Protein AF-A0A7D5MJC1-F1 (afdb_monomer)

Foldseek 3Di:
DDLLVLLVDDLDPVSLVVLLVVCPDPVSLVVLVCCLVPNDPSSVVSSVSSNVVNCVVPVPD

Radius of gyration: 10.27 Å; Cα contacts (8 Å, |Δi|>4): 53; chains: 1; bounding box: 24×20×25 Å

pLDDT: mean 90.57, std 7.28, range [58.25, 95.88]

Structure (mmCIF, N/CA/C/O backbone):
data_AF-A0A7D5MJC1-F1
#
_entry.id   AF-A0A7D5MJC1-F1
#
loop_
_atom_site.group_PDB
_atom_site.id
_atom_site.type_symbol
_atom_site.label_atom_id
_atom_site.label_alt_id
_atom_site.label_comp_id
_atom_site.label_asym_id
_atom_site.label_entity_id
_atom_site.label_seq_id
_atom_site.pdbx_PDB_ins_code
_atom_site.Cartn_x
_atom_site.Cartn_y
_atom_site.Cartn_z
_atom_site.occupancy
_atom_site.B_iso_or_equiv
_atom_site.auth_seq_id
_atom_site.auth_comp_id
_atom_site.auth_asym_id
_atom_site.auth_atom_id
_atom_site.pdbx_PDB_model_num
ATOM 1 N N . MET A 1 1 ? -5.396 13.406 -6.478 1.00 58.25 1 MET A N 1
ATOM 2 C CA . MET A 1 1 ? -4.248 12.522 -6.785 1.00 58.25 1 MET A CA 1
ATOM 3 C C . MET A 1 1 ? -4.775 11.121 -6.999 1.00 58.25 1 MET A C 1
ATOM 5 O O . MET A 1 1 ? -5.592 10.692 -6.187 1.00 58.25 1 MET A O 1
ATOM 9 N N . LYS A 1 2 ? -4.351 10.441 -8.069 1.00 84.75 2 LYS A N 1
ATOM 10 C CA . LYS A 1 2 ? -4.722 9.037 -8.307 1.00 84.75 2 LYS A CA 1
ATOM 11 C C . LYS A 1 2 ? -3.708 8.124 -7.610 1.00 84.75 2 LYS A C 1
ATOM 13 O O . LYS A 1 2 ? -2.509 8.387 -7.683 1.00 84.75 2 LYS A O 1
ATOM 18 N N . LEU A 1 3 ? -4.156 7.055 -6.948 1.00 89.94 3 LEU A N 1
ATOM 19 C CA . LEU A 1 3 ? -3.282 6.145 -6.192 1.00 89.94 3 LEU A CA 1
ATOM 20 C C . LEU A 1 3 ? -2.123 5.588 -7.040 1.00 89.94 3 LEU A C 1
ATOM 22 O O . LEU A 1 3 ? -0.981 5.518 -6.587 1.00 89.94 3 LEU A O 1
ATOM 26 N N . VAL A 1 4 ? -2.396 5.270 -8.305 1.00 90.00 4 VAL A N 1
ATOM 27 C CA . VAL A 1 4 ? -1.396 4.771 -9.262 1.00 90.00 4 VAL A CA 1
ATOM 28 C C . VAL A 1 4 ? -0.265 5.780 -9.499 1.00 90.00 4 VAL A C 1
ATOM 30 O O . VAL A 1 4 ? 0.894 5.386 -9.602 1.00 90.00 4 VAL A O 1
ATOM 33 N N . GLU A 1 5 ? -0.558 7.084 -9.514 1.00 91.12 5 GLU A N 1
ATOM 34 C CA . GLU A 1 5 ? 0.461 8.135 -9.654 1.00 91.12 5 GLU A CA 1
ATOM 35 C C . GLU A 1 5 ? 1.372 8.188 -8.423 1.00 91.12 5 GLU A C 1
ATOM 37 O O . GLU A 1 5 ? 2.579 8.391 -8.553 1.00 91.12 5 GLU A O 1
ATOM 42 N N . LEU A 1 6 ? 0.820 7.962 -7.224 1.00 91.06 6 LEU A N 1
ATOM 43 C CA . LEU A 1 6 ? 1.609 7.885 -5.993 1.00 91.06 6 LEU A CA 1
ATOM 44 C C . LEU A 1 6 ? 2.522 6.655 -5.988 1.00 91.06 6 LEU A C 1
ATOM 46 O O . LEU A 1 6 ? 3.671 6.750 -5.556 1.00 91.06 6 LEU A O 1
ATOM 50 N N . LEU A 1 7 ? 2.040 5.525 -6.503 1.00 92.31 7 LEU A N 1
ATOM 51 C CA . LEU A 1 7 ? 2.817 4.289 -6.631 1.00 92.31 7 LEU A CA 1
ATOM 52 C C . LEU A 1 7 ? 3.874 4.368 -7.744 1.00 92.31 7 LEU A C 1
ATOM 54 O O . LEU A 1 7 ? 4.905 3.699 -7.674 1.00 92.31 7 LEU A O 1
ATOM 58 N N . ALA A 1 8 ? 3.667 5.204 -8.762 1.00 92.50 8 ALA A N 1
ATOM 59 C CA . ALA A 1 8 ? 4.632 5.424 -9.838 1.00 92.50 8 ALA A CA 1
ATOM 60 C C . ALA A 1 8 ? 5.870 6.235 -9.396 1.00 92.50 8 ALA A C 1
ATOM 62 O O . ALA A 1 8 ? 6.920 6.141 -10.039 1.00 92.50 8 ALA A O 1
ATOM 63 N N . GLN A 1 9 ? 5.787 6.967 -8.282 1.00 90.00 9 GLN A N 1
ATOM 64 C CA . GLN A 1 9 ? 6.890 7.763 -7.731 1.00 90.00 9 GLN A CA 1
ATOM 65 C C . GLN A 1 9 ? 7.986 6.900 -7.074 1.00 90.00 9 GLN A C 1
ATOM 67 O O . GLN A 1 9 ? 7.903 5.671 -7.003 1.00 90.00 9 GLN A O 1
ATOM 72 N N . ALA A 1 10 ? 9.056 7.556 -6.616 1.00 84.88 10 ALA A N 1
ATOM 73 C CA . ALA A 1 10 ? 10.181 6.902 -5.956 1.00 84.88 10 ALA A CA 1
ATOM 74 C C . ALA A 1 10 ? 9.748 6.148 -4.682 1.00 84.88 10 ALA A C 1
ATOM 76 O O . ALA A 1 10 ? 9.017 6.678 -3.843 1.00 84.88 10 ALA A O 1
ATOM 77 N N . GLN A 1 11 ? 10.254 4.923 -4.516 1.00 84.94 11 GLN A N 1
ATOM 78 C CA . GLN A 1 11 ? 10.049 4.073 -3.339 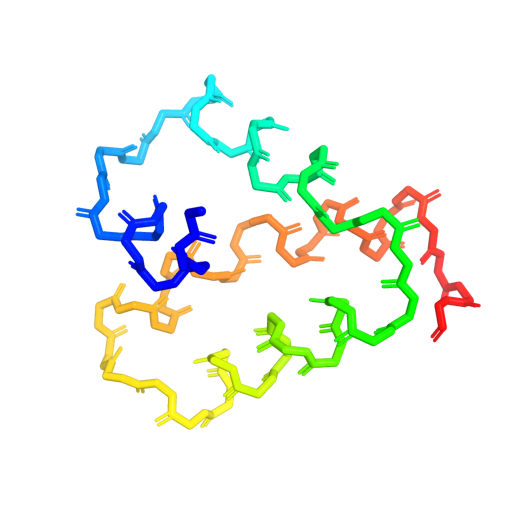1.00 84.94 11 GLN A CA 1
ATOM 79 C C . GLN A 1 11 ? 10.857 4.605 -2.147 1.00 84.94 11 GLN A C 1
ATOM 81 O O . GLN A 1 11 ? 11.962 4.157 -1.858 1.00 84.94 11 GLN A O 1
ATOM 86 N N . THR A 1 12 ? 10.305 5.606 -1.466 1.00 93.62 12 THR A N 1
ATOM 87 C CA . THR A 1 12 ? 10.880 6.203 -0.253 1.00 93.62 12 THR A CA 1
ATOM 88 C C . THR A 1 12 ? 9.925 6.031 0.923 1.00 93.62 12 THR A C 1
ATOM 90 O O . THR A 1 12 ? 8.715 5.891 0.731 1.00 93.62 12 THR A O 1
ATOM 93 N N . LYS A 1 13 ? 10.444 6.106 2.158 1.00 92.81 13 LYS A N 1
ATOM 94 C CA . LYS A 1 13 ? 9.605 6.083 3.372 1.00 92.81 13 LYS A CA 1
ATOM 95 C C . LYS A 1 13 ? 8.554 7.200 3.351 1.00 92.81 13 LYS A C 1
ATOM 97 O O . LYS A 1 13 ? 7.390 6.939 3.622 1.00 92.81 13 LYS A O 1
ATOM 102 N N . ALA A 1 14 ? 8.943 8.405 2.925 1.00 93.25 14 ALA A N 1
ATOM 103 C CA . ALA A 1 14 ? 8.029 9.539 2.798 1.00 93.25 14 ALA A CA 1
ATOM 104 C C . ALA A 1 14 ? 6.887 9.263 1.805 1.00 93.25 14 ALA A C 1
ATOM 106 O O . ALA A 1 14 ? 5.740 9.617 2.067 1.00 93.25 14 ALA A O 1
ATOM 107 N N . GLN A 1 15 ? 7.177 8.603 0.678 1.00 91.50 15 GLN A N 1
ATOM 108 C CA . GLN A 1 15 ? 6.150 8.248 -0.301 1.00 91.50 15 GLN A CA 1
ATOM 109 C C . GLN A 1 15 ? 5.220 7.145 0.207 1.00 91.50 15 GLN A C 1
ATOM 111 O O . GLN A 1 15 ? 4.004 7.246 0.045 1.00 91.50 15 GLN A O 1
ATOM 116 N N . ARG A 1 16 ? 5.773 6.123 0.870 1.00 93.69 16 ARG A N 1
ATOM 117 C CA . ARG A 1 16 ? 4.982 5.097 1.557 1.00 93.69 16 ARG A CA 1
ATOM 118 C C . ARG A 1 16 ? 4.024 5.740 2.561 1.00 93.69 16 ARG A C 1
ATOM 120 O O . ARG A 1 16 ? 2.838 5.430 2.543 1.00 93.69 16 ARG A O 1
ATOM 127 N N . ASP A 1 17 ? 4.514 6.657 3.392 1.00 93.06 17 ASP A N 1
ATOM 128 C CA . ASP A 1 17 ? 3.702 7.314 4.422 1.00 93.06 17 ASP A CA 1
ATOM 129 C C . ASP A 1 17 ? 2.582 8.167 3.818 1.00 93.06 17 ASP A C 1
ATOM 131 O O . ASP A 1 17 ? 1.465 8.155 4.333 1.00 93.06 17 ASP A O 1
ATOM 135 N N . LYS A 1 18 ? 2.825 8.818 2.671 1.00 93.38 18 LYS A N 1
ATOM 136 C CA . LYS A 1 18 ? 1.767 9.489 1.898 1.00 93.38 18 LYS A CA 1
ATOM 137 C C . LYS A 1 18 ? 0.695 8.519 1.407 1.00 93.38 18 LYS A C 1
ATOM 139 O O . LYS A 1 18 ? -0.482 8.858 1.462 1.00 93.38 18 LYS A O 1
ATOM 144 N N . ILE A 1 19 ? 1.076 7.331 0.932 1.00 93.75 19 ILE A N 1
ATOM 145 C CA . ILE A 1 19 ? 0.113 6.317 0.473 1.00 93.75 19 ILE A CA 1
ATOM 146 C C . ILE A 1 19 ? -0.689 5.766 1.658 1.00 93.75 19 ILE A C 1
ATOM 148 O O . ILE A 1 19 ? -1.908 5.678 1.572 1.00 93.75 19 ILE A O 1
ATOM 152 N N . ILE A 1 20 ? -0.043 5.478 2.791 1.00 93.44 20 ILE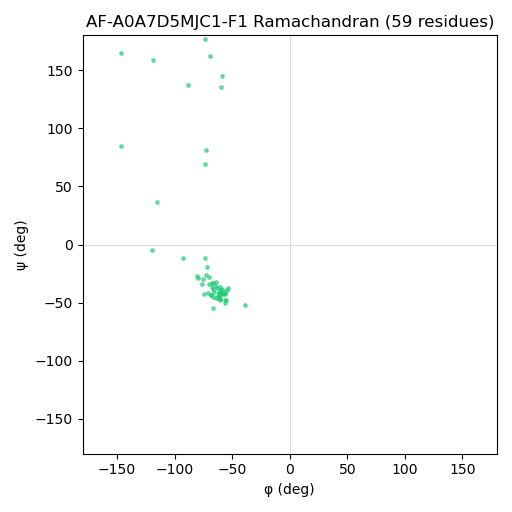 A N 1
ATOM 153 C CA . ILE A 1 20 ? -0.742 5.040 4.010 1.00 93.44 20 ILE A CA 1
ATOM 154 C C . ILE A 1 20 ? -1.730 6.120 4.480 1.00 93.44 20 ILE A C 1
ATOM 156 O O . ILE A 1 20 ? -2.865 5.806 4.822 1.00 93.44 20 ILE A O 1
ATOM 160 N N . ALA A 1 21 ? -1.328 7.395 4.461 1.00 92.44 21 ALA A N 1
ATOM 161 C CA . ALA A 1 21 ? -2.209 8.512 4.804 1.00 92.44 21 ALA A CA 1
ATOM 162 C C . ALA A 1 21 ? -3.352 8.694 3.790 1.00 92.44 21 ALA A C 1
ATOM 164 O O . ALA A 1 21 ? -4.460 9.076 4.168 1.00 92.44 21 ALA A O 1
ATOM 165 N N . TYR A 1 22 ? -3.100 8.404 2.509 1.00 92.25 22 TYR A N 1
ATOM 166 C CA . TYR A 1 22 ? -4.132 8.402 1.479 1.00 92.25 22 TYR A CA 1
ATOM 167 C C . TYR A 1 22 ? -5.204 7.351 1.776 1.00 92.25 22 TYR A C 1
ATOM 169 O O . TYR A 1 22 ? -6.384 7.691 1.685 1.00 92.25 22 TYR A O 1
ATOM 177 N N . VAL A 1 23 ? -4.813 6.133 2.177 1.00 92.75 23 VAL A N 1
ATOM 178 C CA . VAL A 1 23 ? -5.694 4.999 2.524 1.00 92.75 23 VAL A CA 1
ATOM 179 C C . VAL A 1 23 ? -6.373 5.226 3.884 1.00 92.75 23 VAL A C 1
ATOM 181 O O . VAL A 1 23 ? -6.089 4.601 4.904 1.00 92.75 23 VAL A O 1
ATOM 184 N N . SER A 1 24 ? -7.283 6.196 3.901 1.00 90.44 24 SER A N 1
ATOM 185 C CA . SER A 1 24 ? -7.976 6.671 5.099 1.00 90.44 24 SER A CA 1
ATOM 186 C C . SER A 1 24 ? -9.316 5.972 5.365 1.00 90.44 24 SER A C 1
ATOM 188 O O . SER A 1 24 ? -9.892 6.169 6.432 1.00 90.44 24 SER A O 1
ATOM 190 N N . SER A 1 25 ? -9.832 5.201 4.407 1.00 92.31 25 SER A N 1
ATOM 191 C CA . SER A 1 25 ? -11.149 4.552 4.444 1.00 92.31 25 SER A CA 1
ATOM 192 C C . SER A 1 25 ? -11.121 3.207 3.720 1.00 92.31 25 SER A C 1
ATOM 194 O O . SER A 1 25 ? -10.213 2.966 2.921 1.00 92.31 25 SER A O 1
ATOM 196 N N . GLN A 1 26 ? -12.148 2.382 3.947 1.00 91.56 26 GLN A N 1
ATOM 197 C CA . GLN A 1 26 ? -12.260 1.066 3.318 1.00 91.56 26 GLN A CA 1
ATOM 198 C C . GLN A 1 26 ? -12.214 1.123 1.799 1.00 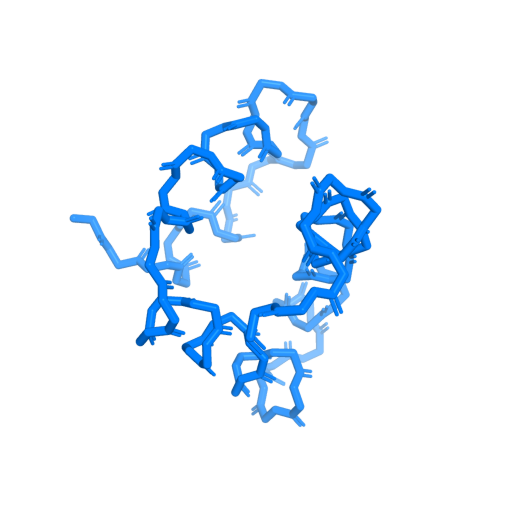91.56 26 GLN A C 1
ATOM 200 O O . GLN A 1 26 ? -11.399 0.462 1.178 1.00 91.56 26 GLN A O 1
ATOM 205 N N . GLN A 1 27 ? -12.986 2.028 1.203 1.00 93.81 27 GLN A N 1
ATOM 206 C CA . GLN A 1 27 ? -13.021 2.209 -0.246 1.00 93.81 27 GLN A CA 1
ATOM 207 C C . GLN A 1 27 ? -11.627 2.433 -0.864 1.00 93.81 27 GLN A C 1
ATOM 209 O O . GLN A 1 27 ? -11.338 1.948 -1.954 1.00 93.81 27 GLN A O 1
ATOM 214 N N . LYS A 1 28 ? -10.745 3.170 -0.179 1.00 93.81 28 LYS A N 1
ATOM 215 C CA . LYS A 1 28 ? -9.376 3.417 -0.662 1.00 93.81 28 LYS A CA 1
ATOM 216 C C . LYS A 1 28 ? -8.436 2.251 -0.379 1.00 93.81 28 LYS A C 1
ATOM 218 O O . LYS A 1 28 ? -7.440 2.084 -1.080 1.00 93.81 28 LYS A O 1
ATOM 223 N N . PHE A 1 29 ? -8.724 1.478 0.662 1.00 94.88 29 PHE A N 1
ATOM 224 C CA . PHE A 1 29 ? -8.032 0.224 0.913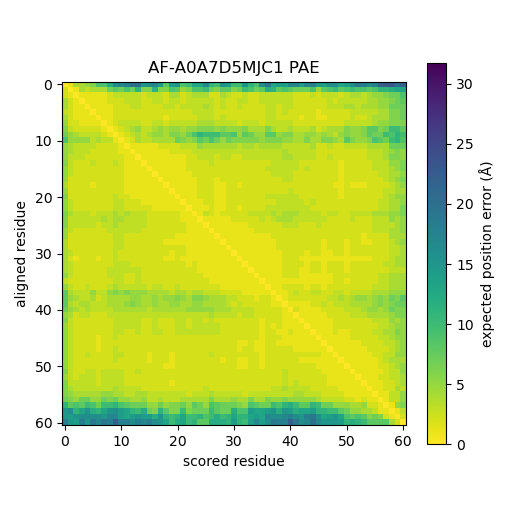 1.00 94.88 29 PHE A CA 1
ATOM 225 C C . PHE A 1 29 ? -8.366 -0.788 -0.188 1.00 94.88 29 PHE A C 1
ATOM 227 O O . PHE A 1 29 ? -7.451 -1.359 -0.776 1.00 94.88 29 PHE A O 1
ATOM 234 N N . ASP A 1 30 ? -9.642 -0.907 -0.559 1.00 94.44 30 ASP A N 1
ATOM 235 C CA . ASP A 1 30 ? -10.102 -1.743 -1.671 1.00 94.44 30 ASP A CA 1
ATOM 236 C C . ASP A 1 30 ? -9.461 -1.313 -3.001 1.00 94.44 30 ASP A C 1
ATOM 238 O O . ASP A 1 30 ? -9.051 -2.156 -3.802 1.00 94.44 30 ASP A O 1
ATOM 242 N N . GLU A 1 31 ? -9.292 -0.003 -3.225 1.00 95.06 31 GLU A N 1
ATOM 243 C CA . 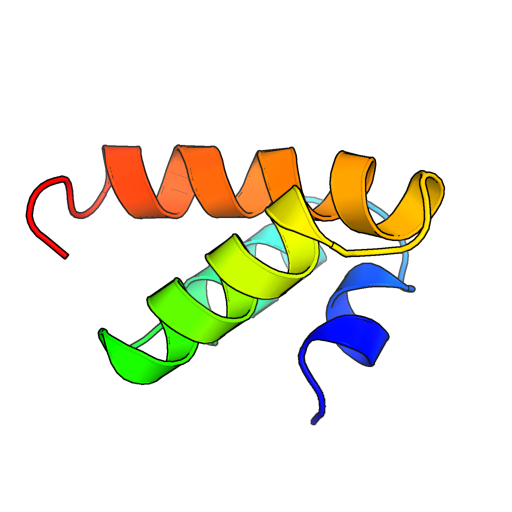GLU A 1 31 ? -8.544 0.524 -4.375 1.00 95.06 31 GLU A CA 1
ATOM 244 C C . GLU A 1 31 ? -7.079 0.054 -4.359 1.00 95.06 31 GLU A C 1
ATOM 246 O O . GLU A 1 31 ? -6.582 -0.457 -5.366 1.00 95.06 31 GLU A O 1
ATOM 251 N N . LEU A 1 32 ? -6.385 0.167 -3.219 1.00 95.44 32 LEU A N 1
ATOM 252 C CA . LEU A 1 32 ? -5.007 -0.316 -3.076 1.00 95.44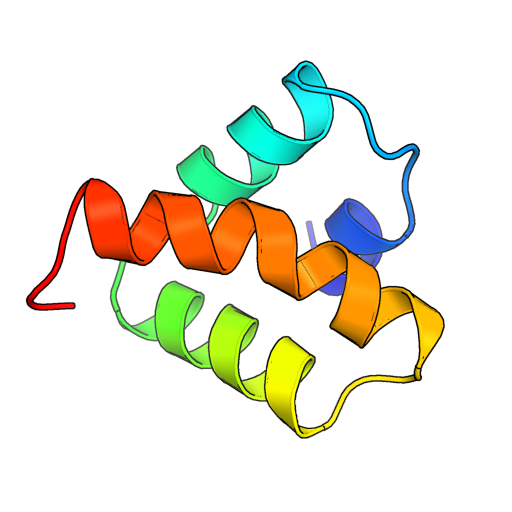 32 LEU A CA 1
ATOM 253 C C . LEU A 1 32 ? -4.904 -1.826 -3.299 1.00 95.44 32 LEU A C 1
ATOM 255 O O . LEU A 1 32 ? -3.981 -2.281 -3.979 1.00 95.44 32 LEU A O 1
ATOM 259 N N . MET A 1 33 ? -5.858 -2.589 -2.773 1.00 94.94 33 MET A N 1
ATOM 260 C CA . MET A 1 33 ? -5.911 -4.036 -2.940 1.00 94.94 33 MET A CA 1
ATOM 261 C C . MET A 1 33 ? -6.165 -4.422 -4.401 1.00 94.94 33 MET A C 1
ATOM 263 O O . MET A 1 33 ? -5.508 -5.316 -4.934 1.00 94.94 33 MET A O 1
ATOM 267 N N . THR A 1 34 ? -7.049 -3.697 -5.088 1.00 95.88 34 THR A N 1
ATO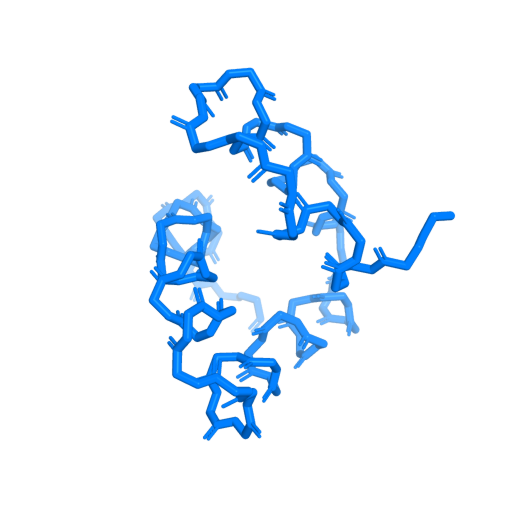M 268 C CA . THR A 1 34 ? -7.304 -3.879 -6.524 1.00 95.88 34 THR A CA 1
ATOM 269 C C . THR A 1 34 ? -6.039 -3.616 -7.336 1.00 95.88 34 THR A C 1
ATOM 271 O O . THR A 1 34 ? -5.666 -4.428 -8.181 1.00 95.88 34 THR A O 1
ATOM 274 N N . VAL A 1 35 ? -5.320 -2.527 -7.041 1.00 95.12 35 VAL A N 1
ATOM 275 C CA . VAL A 1 35 ? -4.041 -2.215 -7.697 1.00 95.12 35 VAL A CA 1
ATOM 276 C C . VAL A 1 35 ? -2.983 -3.281 -7.408 1.00 95.12 35 VAL A C 1
ATOM 278 O O . VAL A 1 35 ? -2.208 -3.627 -8.296 1.00 95.12 35 VAL A O 1
ATOM 281 N N . PHE A 1 36 ? -2.947 -3.832 -6.196 1.00 95.56 36 PHE A N 1
ATOM 282 C CA . PHE A 1 36 ? -2.043 -4.928 -5.864 1.00 95.56 36 PHE A CA 1
ATOM 283 C C . PHE A 1 36 ? -2.363 -6.193 -6.679 1.00 95.56 36 PHE A C 1
ATOM 285 O O . PHE A 1 36 ? -1.457 -6.769 -7.277 1.00 95.56 36 PHE A O 1
ATOM 292 N N . MET A 1 37 ? -3.636 -6.585 -6.784 1.00 95.56 37 MET A N 1
ATOM 293 C CA . MET A 1 37 ? -4.033 -7.813 -7.487 1.00 95.56 37 MET A CA 1
ATOM 294 C C . MET A 1 37 ? -4.002 -7.706 -9.018 1.00 95.56 37 MET A C 1
ATOM 296 O O . MET A 1 37 ? -3.722 -8.695 -9.691 1.00 95.56 37 MET A O 1
ATOM 300 N N . GLN A 1 38 ? -4.322 -6.535 -9.575 1.00 95.44 38 GLN A N 1
ATOM 301 C CA . GLN A 1 38 ? -4.578 -6.360 -11.015 1.00 95.44 38 GLN A CA 1
ATOM 302 C C . GLN A 1 38 ? -3.619 -5.371 -11.692 1.00 95.44 38 GLN A C 1
ATOM 304 O O . GLN A 1 38 ? -3.686 -5.162 -12.903 1.00 95.44 38 GLN A O 1
ATOM 309 N N . GLY A 1 39 ? -2.746 -4.720 -10.923 1.00 90.81 39 GLY A N 1
ATOM 310 C CA . GLY A 1 39 ? -1.842 -3.702 -11.437 1.00 90.81 39 GLY A CA 1
ATOM 311 C C . GLY A 1 39 ? -0.735 -4.255 -12.346 1.00 90.81 39 GLY A C 1
ATOM 312 O O . GLY A 1 39 ? -0.396 -5.439 -12.311 1.00 90.81 39 GLY A O 1
ATOM 313 N N . PRO A 1 40 ? -0.097 -3.384 -13.150 1.00 92.44 40 PRO A N 1
ATOM 314 C CA . PRO A 1 40 ? 1.137 -3.731 -13.845 1.00 92.44 40 PRO A CA 1
ATOM 315 C C . PRO A 1 40 ? 2.222 -4.140 -12.844 1.00 92.44 40 PRO A C 1
ATOM 317 O O . PRO A 1 40 ? 2.354 -3.515 -11.793 1.00 92.44 40 PRO A O 1
ATOM 320 N N . TYR A 1 41 ? 3.073 -5.102 -13.213 1.00 90.81 41 TYR A N 1
ATOM 321 C CA . TYR A 1 41 ? 4.090 -5.714 -12.341 1.00 90.81 41 TYR A CA 1
ATOM 322 C C . TYR A 1 41 ? 4.808 -4.739 -11.387 1.00 90.81 41 TYR A C 1
ATOM 324 O O . TYR A 1 41 ? 4.831 -4.945 -10.174 1.00 90.81 41 TYR A O 1
ATOM 332 N N . ARG A 1 42 ? 5.357 -3.630 -11.908 1.00 90.12 42 ARG A N 1
ATOM 333 C CA . ARG A 1 42 ? 6.084 -2.642 -11.087 1.00 90.12 42 ARG A CA 1
ATOM 334 C C . ARG A 1 42 ? 5.184 -1.890 -10.106 1.00 90.12 42 ARG A C 1
ATOM 336 O O . ARG A 1 42 ? 5.649 -1.525 -9.035 1.00 90.12 42 ARG A O 1
ATOM 343 N N . ILE A 1 43 ? 3.930 -1.630 -10.461 1.00 93.38 43 ILE A N 1
ATOM 344 C CA . ILE A 1 43 ? 2.971 -0.953 -9.582 1.00 93.38 43 ILE A CA 1
ATOM 345 C C . ILE A 1 43 ? 2.498 -1.914 -8.489 1.00 93.38 43 ILE A C 1
ATOM 347 O O . ILE A 1 43 ? 2.501 -1.530 -7.322 1.00 93.38 43 ILE A O 1
ATOM 351 N N . THR A 1 44 ? 2.212 -3.171 -8.837 1.00 93.69 44 THR A N 1
ATOM 352 C CA . THR A 1 44 ? 1.869 -4.232 -7.877 1.00 93.69 44 THR A CA 1
ATOM 353 C C . THR A 1 44 ? 2.953 -4.412 -6.819 1.00 93.69 44 THR A C 1
ATOM 355 O O . THR A 1 44 ? 2.669 -4.345 -5.624 1.00 93.69 44 THR A O 1
ATOM 358 N N . GLN A 1 45 ? 4.219 -4.548 -7.235 1.00 91.62 45 GLN A N 1
ATOM 359 C CA . GLN A 1 45 ? 5.337 -4.672 -6.293 1.00 91.62 45 GLN A CA 1
ATOM 360 C C . GLN A 1 45 ? 5.426 -3.483 -5.336 1.00 91.62 45 GLN A C 1
ATOM 362 O O . GLN A 1 45 ? 5.702 -3.641 -4.149 1.00 91.62 45 GLN A O 1
ATOM 367 N N . ARG A 1 46 ? 5.166 -2.277 -5.844 1.00 94.00 46 ARG A N 1
ATOM 368 C CA . ARG A 1 46 ? 5.225 -1.056 -5.043 1.00 94.00 46 ARG A CA 1
ATOM 369 C C . ARG A 1 46 ? 4.034 -0.897 -4.106 1.00 94.00 46 ARG A C 1
ATOM 371 O O . ARG A 1 46 ? 4.211 -0.285 -3.057 1.00 94.00 46 ARG A O 1
ATOM 378 N N . ALA A 1 47 ? 2.870 -1.433 -4.470 1.00 95.25 47 ALA A N 1
ATOM 379 C CA . ALA A 1 47 ? 1.661 -1.441 -3.649 1.00 95.25 47 ALA A CA 1
ATOM 380 C C . ALA A 1 47 ? 1.782 -2.382 -2.443 1.00 95.25 47 ALA A C 1
ATOM 382 O O . ALA A 1 47 ? 1.201 -2.098 -1.399 1.00 95.25 47 ALA A O 1
ATOM 383 N N . ALA A 1 48 ? 2.593 -3.440 -2.550 1.00 94.56 48 ALA A N 1
ATOM 384 C CA . ALA A 1 48 ? 2.806 -4.408 -1.474 1.00 94.56 48 ALA A CA 1
ATOM 385 C C . ALA A 1 48 ? 3.293 -3.755 -0.166 1.00 94.56 48 ALA A C 1
ATOM 387 O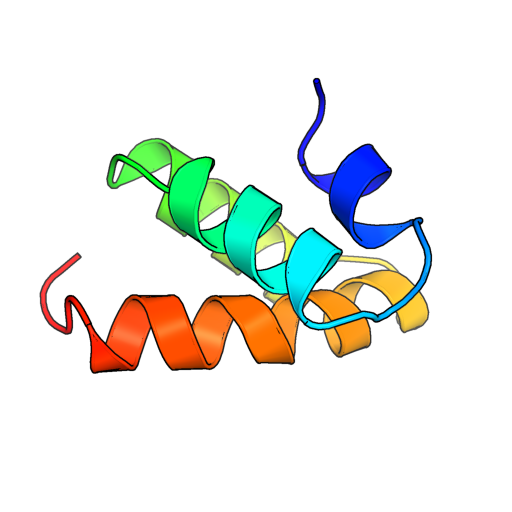 O . ALA A 1 48 ? 2.815 -4.090 0.915 1.00 94.56 48 ALA A O 1
ATOM 388 N N . TRP A 1 49 ? 4.217 -2.790 -0.261 1.00 94.50 49 TRP A N 1
ATOM 389 C CA . TRP A 1 49 ? 4.796 -2.137 0.916 1.00 94.50 49 TRP A CA 1
ATOM 390 C C . TRP A 1 49 ? 3.791 -1.288 1.715 1.00 94.50 49 TRP A C 1
ATOM 392 O O . TRP A 1 49 ? 3.652 -1.520 2.910 1.00 94.50 49 TRP A O 1
ATOM 402 N N . PRO A 1 50 ? 3.064 -0.313 1.136 1.00 94.62 50 PRO A N 1
ATOM 403 C CA . PRO A 1 50 ? 2.030 0.400 1.879 1.00 94.62 50 PRO A CA 1
ATOM 404 C C . PRO A 1 50 ? 0.880 -0.521 2.308 1.00 94.62 50 PRO A C 1
ATOM 406 O O . PRO A 1 50 ? 0.339 -0.308 3.390 1.00 94.62 50 PRO A O 1
ATOM 409 N N . LEU A 1 51 ? 0.544 -1.557 1.526 1.00 94.50 51 LEU A N 1
ATOM 410 C CA . LEU A 1 51 ? -0.508 -2.514 1.878 1.00 94.50 51 LEU A CA 1
ATOM 411 C C . LEU A 1 51 ? -0.195 -3.250 3.187 1.00 94.50 51 LEU A C 1
ATOM 413 O O . LEU A 1 51 ? -1.056 -3.297 4.064 1.00 94.50 51 LEU A O 1
A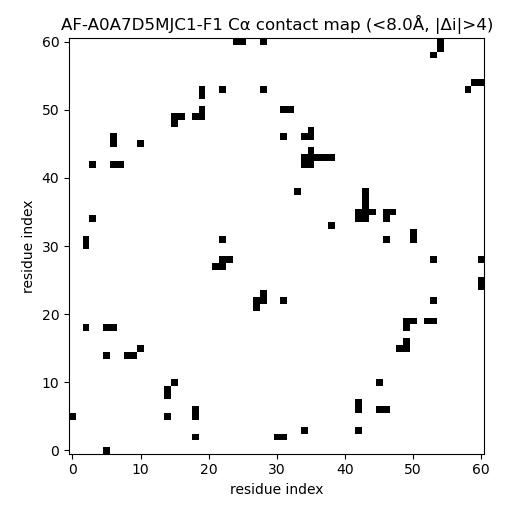TOM 417 N N . SER A 1 52 ? 1.036 -3.753 3.359 1.00 94.31 52 SER A N 1
ATOM 418 C CA . SER A 1 52 ? 1.424 -4.443 4.598 1.00 94.31 52 SER A CA 1
ATOM 419 C C . SER A 1 52 ? 1.261 -3.535 5.821 1.00 94.31 52 SER A C 1
ATOM 421 O O . SER A 1 52 ? 0.687 -3.942 6.826 1.00 94.31 52 SER A O 1
ATOM 423 N N . TYR A 1 53 ? 1.654 -2.265 5.702 1.00 93.75 53 TYR A N 1
ATOM 424 C CA . TYR A 1 53 ? 1.523 -1.279 6.778 1.00 93.75 53 TYR A CA 1
ATOM 425 C C . TYR A 1 53 ? 0.071 -0.879 7.061 1.00 93.75 53 TYR A C 1
ATOM 427 O O . TYR A 1 53 ? -0.268 -0.581 8.208 1.00 93.75 53 TYR A O 1
ATOM 435 N N . CYS A 1 54 ? -0.786 -0.829 6.038 1.00 92.62 54 CYS A N 1
ATOM 436 C CA . CYS A 1 54 ? -2.215 -0.585 6.225 1.00 92.62 54 CYS A CA 1
ATOM 437 C C . CYS A 1 54 ? -2.851 -1.708 7.055 1.00 92.62 54 CYS A C 1
ATOM 439 O O . CYS A 1 54 ? -3.548 -1.403 8.021 1.00 92.62 54 CYS A O 1
ATOM 441 N N . VAL A 1 55 ? -2.542 -2.972 6.742 1.00 91.12 55 VAL A N 1
ATOM 442 C CA . VAL A 1 55 ? -3.046 -4.146 7.479 1.00 91.12 55 VAL A CA 1
ATOM 443 C C . VAL A 1 55 ? -2.462 -4.220 8.894 1.00 91.12 55 VAL A C 1
ATOM 445 O O . VAL A 1 55 ? -3.208 -4.432 9.844 1.00 91.12 55 VAL A O 1
ATOM 448 N N . GLU A 1 56 ? -1.159 -3.970 9.069 1.00 90.38 56 GLU A N 1
ATOM 449 C CA . GLU A 1 56 ? -0.520 -3.932 10.396 1.00 90.38 56 GLU A CA 1
ATOM 450 C C . GLU A 1 56 ? -1.160 -2.889 11.324 1.00 90.38 56 GLU A C 1
ATOM 452 O O . GLU A 1 56 ? -1.381 -3.152 12.505 1.00 90.38 56 GLU A O 1
ATOM 457 N N . LYS A 1 57 ? -1.464 -1.692 10.803 1.00 85.81 57 LYS A N 1
ATOM 458 C CA . LYS A 1 57 ? -2.055 -0.605 11.602 1.00 85.81 57 LYS A CA 1
ATOM 459 C C . LYS A 1 57 ? -3.555 -0.766 11.825 1.00 85.81 57 LYS A C 1
ATOM 461 O O . LYS A 1 57 ? -4.074 -0.235 12.806 1.00 85.81 57 LYS A O 1
ATOM 466 N N . LYS A 1 58 ? -4.258 -1.408 10.892 1.00 80.56 58 LYS A N 1
ATOM 467 C CA . LYS A 1 58 ? -5.715 -1.566 10.895 1.00 80.56 58 LYS A CA 1
ATOM 468 C C . LYS A 1 58 ? -6.079 -2.921 10.268 1.00 80.56 58 LYS A C 1
ATOM 470 O O . LYS A 1 58 ? -6.383 -2.986 9.081 1.00 80.56 58 LYS A O 1
ATOM 475 N N . PRO A 1 59 ? -6.066 -4.007 11.056 1.00 72.38 59 PRO A N 1
ATOM 476 C CA . PRO A 1 59 ? -6.274 -5.360 10.535 1.00 72.38 59 PRO A CA 1
ATOM 477 C C . PRO A 1 59 ? -7.726 -5.675 10.138 1.00 72.38 59 PRO A C 1
ATOM 479 O O . PRO A 1 59 ? -7.959 -6.697 9.504 1.00 72.38 59 PRO A O 1
ATOM 482 N N . VAL A 1 60 ? -8.694 -4.825 10.504 1.00 70.56 60 VAL A N 1
ATOM 483 C CA . VAL A 1 60 ? -10.139 -5.032 10.263 1.00 70.56 60 VAL A CA 1
ATOM 484 C C . VAL A 1 60 ? -10.712 -3.970 9.319 1.00 70.56 60 VAL A C 1
ATOM 486 O O . VAL A 1 60 ? -11.806 -3.469 9.550 1.00 70.56 60 VAL A O 1
ATOM 489 N N . PHE A 1 61 ? -9.929 -3.553 8.324 1.00 63.03 61 PHE A N 1
ATOM 490 C CA . PHE A 1 61 ? -10.450 -2.758 7.213 1.00 63.03 61 PHE A CA 1
ATOM 491 C C . PHE A 1 61 ? -11.599 -3.533 6.532 1.00 63.03 61 PHE A C 1
ATOM 493 O O . PHE A 1 61 ? -11.296 -4.567 5.896 1.00 63.03 61 PHE A O 1
#

Mean predicted aligned error: 3.31 Å

Nearest PDB structures (foldseek):
  4o27-assembly1_A  TM=5.902E-01  e=5.247E+00  Homo sapiens
  4kzg-assembly5_E  TM=6.011E-01  e=6.258E+00  Danio rerio
  4fzd-assembly1_A  TM=5.893E-01  e=6.258E+00  Homo sapiens
  7tms-assembly1_P  TM=6.833E-01  e=7.915E+00  Saccharomyces cerevisiae
  7tmt-assembly1_P  TM=3.992E-01  e=5.247E+00  Saccharomyces cerevisiae

Secondary structure (DSSP, 8-state):
--HHHHHHS---HHHHHHHHHH--SHHHHHHHHHHHHHS-HHHHHHHHHHHHHHHHH-TT-

Sequence (61 aa):
MKLVELLAQAQTKAQRDKIIAYVSSQQKFDELMTVFMQGPYRITQRAAWPLSYCVEKKPVF

Solvent-accessible surface area (backbone atoms only — not comparable to full-atom values): 3547 Å² total; per-residue (Å²): 136,57,71,66,62,65,45,70,47,74,97,42,72,70,49,38,51,51,50,42,64,63,46,73,48,58,73,46,44,53,50,50,50,47,39,41,77,70,37,59,71,74,44,17,63,50,36,49,61,36,48,53,54,45,40,74,78,43,78,84,110